Protein AF-A0A835I6H3-F1 (afdb_monomer_lite)

Sequence (172 aa):
MGKCRDGNTQTVNQKRLGGARAVLFVYAMQGLENMAYISNAGYTLLTVQAHSTLLRPFPCKDVAPGSQCEAADYGQVAVLLSGLYLVALGTGGVKAGLPSLGADQFDEKDPKETGLLSSFFNWLLFSLTIGATIGVIFVVRISSNQGWDWAFGVIVAAIRKRHLPIPELTDE

Structure (mmCIF, N/CA/C/O backbone):
data_AF-A0A835I6H3-F1
#
_entry.id   AF-A0A835I6H3-F1
#
loop_
_atom_site.group_PDB
_atom_site.id
_atom_site.type_symbol
_atom_site.label_atom_id
_atom_site.label_alt_id
_atom_site.label_comp_id
_atom_site.label_asym_id
_atom_site.label_entity_id
_atom_site.label_seq_id
_atom_site.pdbx_PDB_ins_code
_atom_site.Cartn_x
_atom_site.Cartn_y
_atom_site.Cartn_z
_atom_site.occupancy
_atom_site.B_iso_or_equiv
_atom_site.auth_seq_id
_atom_site.auth_comp_id
_atom_site.auth_asym_id
_atom_site.auth_atom_id
_atom_site.pdbx_PDB_model_num
ATOM 1 N N . MET A 1 1 ? -45.371 19.195 47.653 1.00 35.81 1 MET A N 1
ATOM 2 C CA . MET A 1 1 ? -44.520 19.850 46.633 1.00 35.81 1 MET A CA 1
ATOM 3 C C . MET A 1 1 ? -43.452 18.864 46.177 1.00 35.81 1 MET A C 1
ATOM 5 O O . MET A 1 1 ? -42.398 18.788 46.787 1.00 35.81 1 MET A O 1
ATOM 9 N N . GLY A 1 2 ? -43.746 18.057 45.158 1.00 35.75 2 GLY A N 1
ATOM 10 C CA . GLY A 1 2 ? -42.769 17.171 44.521 1.00 35.75 2 GLY A CA 1
ATOM 11 C C . GLY A 1 2 ? -42.635 17.587 43.064 1.00 35.75 2 GLY A C 1
ATOM 12 O O . GLY A 1 2 ? -43.630 17.594 42.347 1.00 35.75 2 GLY A O 1
ATOM 13 N N . LYS A 1 3 ? -41.440 18.014 42.648 1.00 42.12 3 LYS A N 1
ATOM 14 C CA . LYS A 1 3 ? -41.140 18.353 41.252 1.00 42.12 3 LYS A CA 1
ATOM 15 C C . LYS A 1 3 ? -41.238 17.084 40.399 1.00 42.12 3 LYS A C 1
ATOM 17 O O . LYS A 1 3 ? -40.439 16.170 40.585 1.00 42.12 3 LYS A O 1
ATOM 22 N N . CYS A 1 4 ? -42.164 17.055 39.442 1.00 47.62 4 CYS A N 1
ATOM 23 C CA . CYS A 1 4 ? -42.077 16.158 38.292 1.00 47.62 4 CYS A CA 1
ATOM 24 C C . CYS A 1 4 ? -40.816 16.534 37.502 1.00 47.62 4 CYS A C 1
ATOM 26 O O . CYS A 1 4 ? -40.697 17.648 36.996 1.00 47.62 4 CYS A O 1
ATOM 28 N N . ARG A 1 5 ? -39.837 15.628 37.467 1.00 52.09 5 ARG A N 1
ATOM 29 C CA . ARG A 1 5 ? -38.640 15.748 36.634 1.00 52.09 5 ARG A CA 1
ATOM 30 C C . ARG A 1 5 ? -38.991 15.132 35.281 1.00 52.09 5 ARG A C 1
ATOM 32 O O . ARG A 1 5 ? -39.149 13.919 35.196 1.00 52.09 5 ARG A O 1
ATOM 39 N N . ASP A 1 6 ? -39.187 15.981 34.275 1.00 44.41 6 ASP A N 1
ATOM 40 C CA . ASP A 1 6 ? -39.555 15.599 32.908 1.00 44.41 6 ASP A CA 1
ATOM 41 C C . ASP A 1 6 ? -38.582 14.562 32.330 1.00 44.41 6 ASP A C 1
ATOM 43 O O . ASP A 1 6 ? -37.405 14.836 32.093 1.00 44.41 6 ASP A O 1
ATOM 47 N N . GLY A 1 7 ? -39.093 13.350 32.115 1.00 50.94 7 GLY A N 1
ATOM 48 C CA . GLY A 1 7 ? -38.357 12.183 31.632 1.00 50.94 7 GLY A CA 1
ATOM 49 C C . GLY A 1 7 ? -38.475 11.942 30.126 1.00 50.94 7 GLY A C 1
ATOM 50 O O . GLY A 1 7 ? -38.383 10.791 29.712 1.00 50.94 7 GLY A O 1
ATOM 51 N N . ASN A 1 8 ? -38.713 12.973 29.301 1.00 48.09 8 ASN A N 1
ATOM 52 C CA . ASN A 1 8 ? -39.006 12.760 27.872 1.00 48.09 8 ASN A CA 1
ATOM 53 C C . ASN A 1 8 ? -38.148 13.554 26.868 1.00 48.09 8 ASN A C 1
ATOM 55 O O . ASN A 1 8 ? -38.294 13.373 25.663 1.00 48.09 8 ASN A O 1
ATOM 59 N N . THR A 1 9 ? -37.200 14.383 27.313 1.00 46.53 9 THR A N 1
ATOM 60 C CA . THR A 1 9 ? -36.362 15.161 26.371 1.00 46.53 9 THR A CA 1
ATOM 61 C C . THR A 1 9 ? -35.039 14.466 26.013 1.00 46.53 9 THR A C 1
ATOM 63 O O . THR A 1 9 ? -34.409 14.827 25.022 1.00 46.53 9 THR A O 1
ATOM 66 N N . GLN A 1 10 ? -34.618 13.430 26.755 1.00 47.12 10 GLN A N 1
ATOM 67 C CA . GLN A 1 10 ? -33.389 12.672 26.442 1.00 47.12 10 GLN A CA 1
ATOM 68 C C . GLN A 1 10 ? -33.612 11.397 25.610 1.00 47.12 10 GLN A C 1
ATOM 70 O O . GLN A 1 10 ? -32.703 10.953 24.913 1.00 47.12 10 GLN A O 1
ATOM 75 N N . THR A 1 11 ? -34.811 10.818 25.597 1.00 46.53 11 THR A N 1
ATOM 76 C CA . THR A 1 11 ? -35.063 9.513 24.954 1.00 46.53 11 THR A CA 1
ATOM 77 C C . THR A 1 11 ? -35.336 9.599 23.449 1.00 46.53 11 THR A C 1
ATOM 79 O O . THR A 1 11 ? -35.061 8.639 22.726 1.00 46.53 11 THR A O 1
ATOM 82 N N . VAL A 1 12 ? -35.795 10.744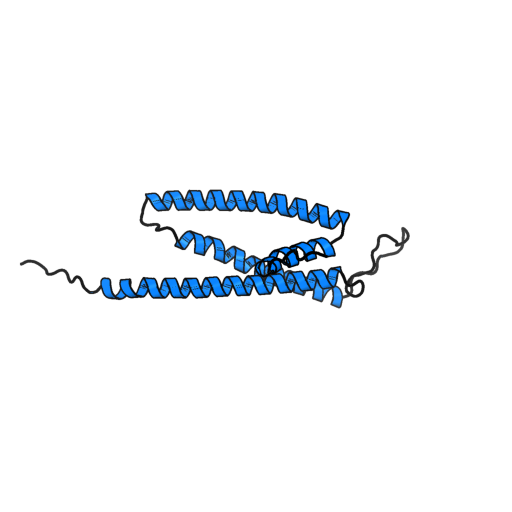 22.931 1.00 48.84 12 VAL A N 1
ATOM 83 C CA . VAL A 1 12 ? -36.051 10.921 21.486 1.00 48.84 12 VAL A CA 1
ATOM 84 C C . VAL A 1 12 ? -34.753 11.132 20.690 1.00 48.84 12 VAL A C 1
ATOM 86 O O . VAL A 1 12 ? -34.618 10.601 19.588 1.00 48.84 12 VAL A O 1
ATOM 89 N N . ASN A 1 13 ? -33.757 11.822 21.261 1.00 45.88 13 ASN A N 1
ATOM 90 C CA . ASN A 1 13 ? -32.442 12.000 20.625 1.00 45.88 13 ASN A CA 1
ATOM 91 C C . ASN A 1 13 ? -31.586 10.722 20.670 1.00 45.88 13 ASN A C 1
ATOM 93 O O . ASN A 1 13 ? -30.848 10.429 19.730 1.00 45.88 13 ASN A O 1
ATOM 97 N N . GLN A 1 14 ? -31.735 9.903 21.714 1.00 52.06 14 GLN A N 1
ATOM 98 C CA . GLN A 1 14 ? -30.950 8.677 21.879 1.00 52.06 14 GLN A CA 1
ATOM 99 C C . GLN A 1 14 ? -31.410 7.532 20.953 1.00 52.06 14 GLN A C 1
ATOM 101 O O . GLN A 1 14 ? -30.583 6.732 20.520 1.00 52.06 14 GLN A O 1
ATOM 106 N N . LYS A 1 15 ? -32.693 7.489 20.545 1.00 43.00 15 LYS A N 1
ATOM 107 C CA . LYS A 1 15 ? -33.203 6.499 19.568 1.00 43.00 15 LYS A CA 1
ATOM 108 C C . LYS A 1 15 ? -32.772 6.755 18.115 1.00 43.00 15 LYS A C 1
ATOM 110 O O . LYS A 1 15 ? -32.795 5.822 17.318 1.00 43.00 15 LYS A O 1
ATOM 115 N N . ARG A 1 16 ? -32.360 7.980 17.755 1.00 50.22 16 ARG A N 1
ATOM 116 C CA . ARG A 1 16 ? -31.805 8.300 16.419 1.00 50.22 16 ARG A CA 1
ATOM 117 C C . ARG A 1 16 ? -30.275 8.231 16.351 1.00 50.22 16 ARG A C 1
ATOM 119 O O . ARG A 1 16 ? -29.729 8.143 15.254 1.00 50.22 16 ARG A O 1
ATOM 126 N N . LEU A 1 17 ? -29.592 8.213 17.499 1.00 59.72 17 LEU A N 1
ATOM 127 C CA . LEU A 1 17 ? -28.128 8.197 17.581 1.00 59.72 17 LEU A CA 1
ATOM 128 C C . LEU A 1 17 ? -27.523 6.894 17.031 1.00 59.72 17 LEU A C 1
ATOM 130 O O . LEU A 1 17 ? -26.518 6.935 16.328 1.00 59.72 17 LEU A O 1
ATOM 134 N N . GLY A 1 18 ? -28.178 5.751 17.268 1.00 67.69 18 GLY A N 1
ATOM 135 C CA . GLY A 1 18 ? -27.768 4.466 16.689 1.00 67.69 18 GLY A CA 1
ATOM 136 C C . GLY A 1 18 ? -27.875 4.437 15.161 1.00 67.69 18 GLY A C 1
ATOM 137 O O . GLY A 1 18 ? -26.983 3.929 14.493 1.00 67.69 18 GLY A O 1
ATOM 138 N N . GLY A 1 19 ? -28.917 5.061 14.597 1.00 77.94 19 GLY A N 1
ATOM 139 C CA . GLY A 1 19 ? -29.085 5.179 13.146 1.00 77.94 19 GLY A CA 1
ATOM 140 C C . GLY A 1 19 ? -28.009 6.055 12.501 1.00 77.94 19 GLY A C 1
ATOM 141 O O . GLY A 1 19 ? -27.429 5.664 11.497 1.00 77.94 19 GLY A O 1
ATOM 142 N N . ALA A 1 20 ? -27.683 7.203 13.103 1.00 78.50 20 ALA A N 1
ATOM 143 C CA . ALA A 1 20 ? -26.624 8.079 12.599 1.00 78.50 20 ALA A CA 1
ATOM 144 C C . ALA A 1 20 ? -25.228 7.427 12.672 1.00 78.50 20 ALA A C 1
ATOM 146 O O . ALA A 1 20 ? -24.461 7.539 11.718 1.00 78.50 20 ALA A O 1
ATOM 147 N N . ARG A 1 21 ? -24.914 6.699 13.757 1.00 78.75 21 ARG A N 1
ATOM 148 C CA . ARG A 1 21 ? -23.651 5.946 13.888 1.00 78.75 21 ARG A CA 1
ATOM 149 C C . ARG A 1 21 ? -23.566 4.788 12.899 1.00 78.75 21 ARG A C 1
ATOM 151 O O . ARG A 1 21 ? -22.539 4.629 12.252 1.00 78.75 21 ARG A O 1
ATOM 158 N N . ALA A 1 22 ? -24.655 4.042 12.709 1.00 80.62 22 ALA A N 1
ATOM 159 C CA . ALA A 1 22 ? -24.715 2.984 11.702 1.00 80.62 22 ALA A CA 1
ATOM 160 C C . ALA A 1 22 ? -24.521 3.542 10.282 1.00 80.62 22 ALA A C 1
ATOM 162 O O . ALA A 1 22 ? -23.764 2.981 9.497 1.00 80.62 22 ALA A O 1
ATOM 163 N N . VAL A 1 23 ? -25.144 4.680 9.963 1.00 84.12 23 VAL A N 1
ATOM 164 C CA . VAL A 1 23 ? -24.965 5.358 8.672 1.00 84.12 23 VAL A CA 1
ATOM 165 C C . VAL A 1 23 ? -23.514 5.814 8.486 1.00 84.12 23 VAL A C 1
ATOM 167 O O . VAL A 1 23 ? -22.929 5.553 7.438 1.00 84.12 23 VAL A O 1
ATOM 170 N N . LEU A 1 24 ? -22.904 6.431 9.503 1.00 84.06 24 LEU A N 1
ATOM 171 C CA . LEU A 1 24 ? -21.494 6.829 9.460 1.00 84.06 24 LEU A CA 1
ATOM 172 C C . LEU A 1 24 ? -20.566 5.620 9.271 1.00 84.06 24 LEU A C 1
ATOM 174 O O . LEU A 1 24 ? -19.635 5.694 8.476 1.00 84.06 24 LEU A O 1
ATOM 178 N N . PHE A 1 25 ? -20.850 4.504 9.944 1.00 84.19 25 PHE A N 1
ATOM 179 C CA . PHE A 1 25 ? -20.105 3.258 9.796 1.00 84.19 25 PHE A CA 1
ATOM 180 C C . PHE A 1 25 ? -20.199 2.703 8.369 1.00 84.19 25 PHE A C 1
ATOM 182 O O . PHE A 1 25 ? -19.174 2.369 7.781 1.00 84.19 25 PHE A O 1
ATOM 189 N N . VAL A 1 26 ? -21.395 2.671 7.768 1.00 87.19 26 VAL A N 1
ATOM 190 C CA . VAL A 1 26 ? -21.571 2.238 6.369 1.00 87.19 26 VAL A CA 1
ATOM 191 C C . VAL A 1 26 ? -20.794 3.143 5.408 1.00 87.19 26 VAL A C 1
ATOM 193 O O . VAL A 1 26 ? -20.088 2.637 4.537 1.00 87.19 26 VAL A O 1
ATOM 196 N N . TYR A 1 27 ? -20.854 4.468 5.583 1.00 86.62 27 TYR A N 1
ATOM 197 C CA . TYR A 1 27 ? -20.080 5.399 4.754 1.00 86.62 27 TYR A CA 1
ATOM 198 C C . TYR A 1 27 ? -18.570 5.254 4.951 1.00 86.62 27 TYR A C 1
ATOM 200 O O . TYR A 1 27 ? -17.821 5.332 3.977 1.00 86.62 27 TYR A O 1
ATOM 208 N N . ALA A 1 28 ? -18.116 5.014 6.181 1.00 86.44 28 ALA A N 1
ATOM 209 C CA . ALA A 1 28 ? -16.711 4.761 6.461 1.00 86.44 28 ALA A CA 1
ATOM 210 C C . ALA A 1 28 ? -16.248 3.467 5.780 1.00 86.44 28 ALA A C 1
ATOM 212 O O . ALA A 1 28 ? -15.253 3.491 5.062 1.00 86.44 28 ALA A O 1
ATOM 213 N N . MET A 1 29 ? -17.000 2.372 5.911 1.00 85.88 29 MET A N 1
ATOM 214 C CA . MET A 1 29 ? -16.691 1.096 5.257 1.00 85.88 29 MET A CA 1
ATOM 215 C C . MET A 1 29 ? -16.651 1.232 3.731 1.00 85.88 29 MET A C 1
ATOM 217 O O . MET A 1 29 ? -15.672 0.825 3.107 1.00 85.88 29 MET A O 1
ATOM 221 N N . GLN A 1 30 ? -17.643 1.901 3.136 1.00 88.44 30 GLN A N 1
ATOM 222 C CA . GLN A 1 30 ? -17.657 2.184 1.699 1.00 88.44 30 GLN A CA 1
ATOM 223 C C . GLN A 1 30 ? -16.459 3.047 1.270 1.00 88.44 30 GLN A C 1
ATOM 225 O O . GLN A 1 30 ? -15.870 2.828 0.208 1.00 88.44 30 GLN A O 1
ATOM 230 N N . GLY A 1 31 ? -16.080 4.025 2.095 1.00 87.31 31 GLY A N 1
ATOM 231 C CA . GLY A 1 31 ? -14.890 4.844 1.894 1.00 87.31 31 GLY A CA 1
ATOM 232 C C . GLY A 1 31 ? -13.603 4.019 1.930 1.00 87.31 31 GLY A C 1
ATOM 233 O O . GLY A 1 31 ? -12.761 4.174 1.047 1.00 87.31 31 GLY A O 1
ATOM 234 N N . LEU A 1 32 ? -13.462 3.104 2.894 1.00 87.62 32 LEU A N 1
ATOM 235 C CA . LEU A 1 32 ? -12.301 2.217 3.006 1.00 87.62 32 LEU A CA 1
ATOM 236 C C . LEU A 1 32 ? -12.165 1.295 1.787 1.00 87.62 32 LEU A C 1
ATOM 238 O O . LEU A 1 32 ? -11.053 1.108 1.290 1.00 87.62 32 LEU A O 1
ATOM 242 N N . GLU A 1 33 ? -13.274 0.763 1.272 1.00 86.69 33 GLU A N 1
ATOM 243 C CA . GLU A 1 33 ? -13.270 -0.026 0.036 1.00 86.69 33 GLU A CA 1
ATOM 244 C C . GLU A 1 33 ? -12.780 0.802 -1.156 1.00 86.69 33 GLU A C 1
ATOM 246 O O . GLU A 1 33 ? -11.883 0.372 -1.884 1.00 86.69 33 GLU A O 1
ATOM 251 N N . ASN A 1 34 ? -13.286 2.028 -1.309 1.00 88.94 34 ASN A N 1
ATOM 252 C CA . ASN A 1 34 ? -12.854 2.939 -2.371 1.00 88.94 34 ASN A CA 1
ATOM 253 C C . ASN A 1 34 ? -11.354 3.272 -2.279 1.00 88.94 34 ASN A C 1
ATOM 255 O O . ASN A 1 34 ? -10.655 3.252 -3.294 1.00 88.94 34 ASN A O 1
ATOM 259 N N . MET A 1 35 ? -10.821 3.500 -1.075 1.00 90.06 35 MET A N 1
ATOM 260 C CA . MET A 1 35 ? -9.383 3.736 -0.874 1.00 90.06 35 MET A CA 1
ATOM 261 C C . MET A 1 35 ? -8.534 2.501 -1.217 1.00 90.06 35 MET A C 1
ATOM 263 O O . MET A 1 35 ? -7.442 2.633 -1.779 1.00 90.06 35 MET A O 1
ATOM 267 N N . ALA A 1 36 ? -9.044 1.294 -0.951 1.00 88.88 36 ALA A N 1
ATOM 268 C CA . ALA A 1 36 ? -8.384 0.052 -1.348 1.00 88.88 36 ALA A CA 1
ATOM 269 C C . ALA A 1 36 ? -8.346 -0.119 -2.879 1.00 88.88 36 ALA A C 1
ATOM 271 O O . ALA A 1 36 ? -7.315 -0.526 -3.423 1.00 88.88 36 ALA A O 1
ATOM 272 N N . TYR A 1 37 ? -9.417 0.247 -3.593 1.00 89.38 37 TYR A N 1
ATOM 273 C CA . TYR A 1 37 ? -9.419 0.264 -5.062 1.00 89.38 37 TYR A CA 1
ATOM 274 C C . TYR A 1 37 ? -8.394 1.252 -5.634 1.00 89.38 37 TYR A C 1
ATOM 276 O O . TYR A 1 37 ? -7.654 0.892 -6.552 1.00 89.38 37 TYR A O 1
ATOM 284 N N . ILE A 1 38 ? -8.285 2.454 -5.057 1.00 91.88 38 ILE A N 1
ATOM 285 C CA . ILE A 1 38 ? -7.283 3.456 -5.464 1.00 91.88 38 ILE A CA 1
ATOM 286 C C . ILE A 1 38 ? -5.859 2.915 -5.267 1.00 91.88 38 ILE A C 1
ATOM 288 O O . ILE A 1 38 ? -5.026 3.006 -6.171 1.00 91.88 38 ILE A O 1
ATOM 292 N N . SER A 1 39 ? -5.583 2.287 -4.118 1.00 91.50 39 SER A N 1
ATOM 293 C CA . SER A 1 39 ? -4.273 1.682 -3.848 1.00 91.50 39 SER A CA 1
ATOM 294 C C . SER A 1 39 ? -3.928 0.572 -4.848 1.00 91.50 39 SER A C 1
ATOM 296 O O . SER A 1 39 ? -2.798 0.525 -5.339 1.00 91.50 39 SER A O 1
ATOM 298 N N . ASN A 1 40 ? -4.892 -0.287 -5.199 1.00 88.38 40 ASN A N 1
ATOM 299 C CA . ASN A 1 40 ? -4.707 -1.334 -6.209 1.00 88.38 40 ASN A CA 1
ATOM 300 C C . ASN A 1 40 ? -4.402 -0.781 -7.596 1.00 88.38 40 ASN A C 1
ATOM 302 O O . ASN A 1 40 ? -3.548 -1.328 -8.294 1.00 88.38 40 ASN A O 1
ATOM 306 N N . ALA A 1 41 ? -5.095 0.284 -8.003 1.00 91.94 41 ALA A N 1
ATOM 307 C CA . ALA A 1 41 ? -4.829 0.942 -9.275 1.00 91.94 41 ALA A CA 1
ATOM 308 C C . ALA A 1 41 ? -3.379 1.452 -9.327 1.00 91.94 41 ALA A C 1
ATOM 310 O O . ALA A 1 41 ? -2.684 1.215 -10.315 1.00 91.94 41 ALA A O 1
ATOM 311 N N . GLY A 1 42 ? -2.889 2.041 -8.229 1.00 92.69 42 GLY A N 1
ATOM 312 C CA . GLY A 1 42 ? -1.492 2.457 -8.091 1.00 92.69 42 GLY A CA 1
ATOM 313 C C . GLY A 1 42 ? -0.497 1.295 -8.214 1.00 92.69 42 GLY A C 1
ATOM 314 O O . GLY A 1 42 ? 0.428 1.367 -9.021 1.00 92.69 42 GLY A O 1
ATOM 315 N N . TYR A 1 43 ? -0.706 0.187 -7.491 1.00 90.94 43 TYR A N 1
ATOM 316 C CA . TYR A 1 43 ? 0.162 -0.996 -7.607 1.00 90.94 43 TYR A CA 1
ATOM 317 C C . TYR A 1 43 ? 0.112 -1.640 -8.995 1.00 90.94 43 TYR A C 1
ATOM 319 O O . TYR A 1 43 ? 1.139 -2.098 -9.493 1.00 90.94 43 TYR A O 1
ATOM 327 N N . THR A 1 44 ? -1.053 -1.652 -9.643 1.00 89.75 44 THR A N 1
ATOM 328 C CA . THR A 1 44 ? -1.206 -2.173 -11.008 1.00 89.75 44 THR A CA 1
ATOM 329 C C . THR A 1 44 ? -0.417 -1.321 -11.996 1.00 89.75 44 THR A C 1
ATOM 331 O O . THR A 1 44 ? 0.340 -1.869 -12.792 1.00 89.75 44 THR A O 1
ATOM 334 N N . LEU A 1 45 ? -0.519 0.008 -11.901 1.00 89.62 45 LEU A N 1
ATOM 335 C CA . LEU A 1 45 ? 0.247 0.930 -12.740 1.00 89.62 45 LEU A CA 1
ATOM 336 C C . LEU A 1 45 ? 1.759 0.727 -12.565 1.00 89.62 45 LEU A C 1
ATOM 338 O O . LEU A 1 45 ? 2.479 0.604 -13.554 1.00 89.62 45 LEU A O 1
ATOM 342 N N . LEU A 1 46 ? 2.227 0.608 -11.317 1.00 88.81 46 LEU A N 1
ATOM 343 C CA . LEU A 1 46 ? 3.635 0.334 -11.010 1.00 88.81 46 LEU A CA 1
ATOM 344 C C . LEU A 1 46 ? 4.089 -1.045 -11.510 1.00 88.81 46 LEU A C 1
ATOM 346 O O . LEU A 1 46 ? 5.213 -1.180 -11.984 1.00 88.81 46 LEU A O 1
ATOM 350 N N . THR A 1 47 ? 3.222 -2.061 -11.454 1.00 87.19 47 THR A N 1
ATOM 351 C CA . THR A 1 47 ? 3.518 -3.405 -11.981 1.00 87.19 47 THR A CA 1
ATOM 352 C C . THR A 1 47 ? 3.663 -3.374 -13.499 1.00 87.19 47 THR A C 1
ATOM 354 O O . THR A 1 47 ? 4.625 -3.918 -14.035 1.00 87.19 47 THR A O 1
ATOM 357 N N . VAL A 1 48 ? 2.739 -2.704 -14.196 1.00 86.06 48 VAL A N 1
ATOM 358 C CA . VAL A 1 48 ? 2.791 -2.542 -15.657 1.00 86.06 48 VAL A CA 1
ATOM 359 C C . VAL A 1 48 ? 4.056 -1.787 -16.055 1.00 86.06 48 VAL A C 1
ATOM 361 O O . VAL A 1 48 ? 4.780 -2.255 -16.930 1.00 86.06 48 VAL A O 1
ATOM 364 N N . GLN A 1 49 ? 4.375 -0.688 -15.364 1.00 84.56 49 GLN A N 1
ATOM 365 C CA . GLN A 1 49 ? 5.614 0.058 -15.585 1.00 84.56 49 GLN A CA 1
ATOM 366 C C . GLN A 1 49 ? 6.859 -0.809 -15.349 1.00 84.56 49 GLN A C 1
ATOM 368 O O . GLN A 1 49 ? 7.800 -0.745 -16.137 1.00 84.56 49 GLN A O 1
ATOM 373 N N . ALA A 1 50 ? 6.872 -1.623 -14.289 1.00 82.31 50 ALA A N 1
ATOM 374 C CA . ALA A 1 50 ? 7.999 -2.492 -13.959 1.00 82.31 50 ALA A CA 1
ATOM 375 C C . ALA A 1 50 ? 8.191 -3.634 -14.970 1.00 82.31 50 ALA A C 1
ATOM 377 O O . ALA A 1 50 ? 9.330 -4.045 -15.196 1.00 82.31 50 ALA A O 1
ATOM 378 N N . HIS A 1 51 ? 7.103 -4.121 -15.574 1.00 81.56 51 HIS A N 1
ATOM 379 C CA . HIS A 1 51 ? 7.127 -5.177 -16.584 1.00 81.56 51 HIS A CA 1
ATOM 380 C C . HIS A 1 51 ? 7.484 -4.648 -17.981 1.00 81.56 51 HIS A C 1
ATOM 382 O O . HIS A 1 51 ? 8.191 -5.309 -18.742 1.00 81.56 51 HIS A O 1
ATOM 388 N N . SER A 1 52 ? 7.019 -3.448 -18.336 1.00 77.25 52 SER A N 1
ATOM 389 C CA . SER A 1 52 ? 7.300 -2.857 -19.643 1.00 77.25 52 SER A CA 1
ATOM 390 C C . SER A 1 52 ? 8.714 -2.278 -19.705 1.00 77.25 52 SER A C 1
ATOM 392 O O . SER A 1 52 ? 9.040 -1.310 -19.020 1.00 77.25 52 SER A O 1
ATOM 394 N N . THR A 1 53 ? 9.537 -2.802 -20.609 1.00 66.00 53 THR A N 1
ATOM 395 C CA . THR A 1 53 ? 10.882 -2.275 -20.892 1.00 66.00 53 THR A CA 1
ATOM 396 C C . THR A 1 53 ? 10.867 -0.897 -21.566 1.00 66.00 53 THR A C 1
ATOM 398 O O . THR A 1 53 ? 11.891 -0.229 -21.590 1.00 66.00 53 THR A O 1
ATOM 401 N N . LEU A 1 54 ? 9.711 -0.445 -22.073 1.00 65.94 54 LEU A N 1
ATOM 402 C CA . LEU A 1 54 ? 9.528 0.873 -22.700 1.00 65.94 54 LEU A CA 1
ATOM 403 C C . LEU A 1 54 ? 9.336 2.017 -21.687 1.00 65.94 54 LEU A C 1
ATOM 405 O O . LEU A 1 54 ? 9.711 3.155 -21.962 1.00 65.94 54 LEU A O 1
ATOM 409 N N . LEU A 1 55 ? 8.755 1.743 -20.512 1.00 65.25 55 LEU A N 1
ATOM 410 C CA . LEU A 1 55 ? 8.498 2.759 -19.473 1.00 65.25 55 LEU A CA 1
ATOM 411 C C . LEU A 1 55 ? 9.575 2.758 -18.374 1.00 65.25 55 LEU A C 1
ATOM 413 O O . LEU A 1 55 ? 9.424 3.432 -17.348 1.00 65.25 55 LEU A O 1
ATOM 417 N N . ARG A 1 56 ? 10.659 2.007 -18.589 1.00 70.00 56 ARG A N 1
ATOM 418 C CA . ARG A 1 56 ? 11.814 1.921 -17.701 1.00 70.00 56 ARG A CA 1
ATOM 419 C C . ARG A 1 56 ? 13.082 2.314 -18.471 1.00 70.00 56 ARG A C 1
ATOM 421 O O . ARG A 1 56 ? 13.222 1.907 -19.622 1.00 70.00 56 ARG A O 1
ATOM 428 N N . PRO A 1 57 ? 14.022 3.060 -17.864 1.00 67.19 57 PRO A N 1
ATOM 429 C CA . PRO A 1 57 ? 15.337 3.265 -18.465 1.00 67.19 57 PRO A CA 1
ATOM 430 C C . PRO A 1 57 ? 16.080 1.927 -18.602 1.00 67.19 57 PRO A C 1
ATOM 432 O O . PRO A 1 57 ? 15.906 1.019 -17.779 1.00 67.19 57 PRO A O 1
ATOM 435 N N . PHE A 1 58 ? 16.911 1.802 -19.639 1.00 64.88 58 PHE A N 1
ATOM 436 C CA . PHE A 1 58 ? 17.680 0.583 -19.891 1.00 64.88 58 PHE A CA 1
ATOM 437 C C . PHE A 1 58 ? 18.579 0.242 -18.687 1.00 64.88 58 PHE A C 1
ATOM 439 O O . PHE A 1 58 ? 19.161 1.141 -18.071 1.00 64.88 58 PHE A O 1
ATOM 446 N N . PRO A 1 59 ? 18.697 -1.042 -18.306 1.00 66.44 59 PRO A N 1
ATOM 447 C CA . PRO A 1 59 ? 19.510 -1.440 -17.167 1.00 66.44 59 PRO A CA 1
ATOM 448 C C . PRO A 1 59 ? 20.986 -1.077 -17.376 1.00 66.44 59 PRO A C 1
ATOM 450 O O . PRO A 1 59 ? 21.661 -1.593 -18.256 1.00 66.44 59 PRO A O 1
ATOM 453 N N . CYS A 1 60 ? 21.515 -0.255 -16.471 1.00 69.69 60 CYS A N 1
ATOM 454 C CA . CYS A 1 60 ? 22.921 0.160 -16.396 1.00 69.69 60 CYS A CA 1
ATOM 455 C C . CYS A 1 60 ? 23.945 -0.961 -16.185 1.00 69.69 60 CYS A C 1
ATOM 457 O O . CYS A 1 60 ? 25.142 -0.700 -16.101 1.00 69.69 60 CYS A O 1
ATOM 459 N N . LYS A 1 61 ? 23.483 -2.197 -15.999 1.00 61.69 61 LYS A N 1
ATOM 460 C CA . LYS A 1 61 ? 24.320 -3.313 -15.557 1.00 61.69 61 LYS A CA 1
ATOM 461 C C . LYS A 1 61 ? 25.237 -3.839 -16.668 1.00 61.69 61 LYS A C 1
ATOM 463 O O . LYS A 1 61 ? 26.253 -4.442 -16.352 1.00 61.69 61 LYS A O 1
ATOM 468 N N . ASP A 1 62 ? 24.903 -3.538 -17.924 1.00 62.28 62 ASP A N 1
ATOM 469 C CA . ASP A 1 62 ? 25.623 -3.975 -19.127 1.00 62.28 62 ASP A CA 1
ATOM 470 C C . ASP A 1 62 ? 26.417 -2.832 -19.795 1.00 62.28 62 ASP A C 1
ATOM 472 O O . ASP A 1 62 ? 26.914 -2.965 -20.913 1.00 62.28 62 ASP A O 1
ATOM 476 N N . VAL A 1 63 ? 26.534 -1.685 -19.118 1.00 65.81 63 VAL A N 1
ATOM 477 C CA . VAL A 1 63 ? 27.221 -0.491 -19.621 1.00 65.81 63 VAL A CA 1
ATOM 478 C C . VAL A 1 63 ? 28.701 -0.563 -19.237 1.00 65.81 63 VAL A C 1
ATOM 480 O O . VAL A 1 63 ? 29.042 -0.776 -18.073 1.00 65.81 63 VAL A O 1
ATOM 483 N N . ALA A 1 64 ? 29.595 -0.398 -20.219 1.00 64.69 64 ALA A N 1
ATOM 484 C CA . ALA A 1 64 ? 31.039 -0.452 -20.005 1.00 64.69 64 ALA A CA 1
ATOM 485 C C . ALA A 1 64 ? 31.481 0.546 -18.909 1.00 64.69 64 ALA A C 1
ATOM 487 O O . ALA A 1 64 ? 30.933 1.655 -18.836 1.00 64.69 64 ALA A O 1
ATOM 488 N N . PRO A 1 65 ? 32.469 0.195 -18.060 1.00 59.38 65 PRO A N 1
ATOM 489 C CA . PRO A 1 65 ? 32.951 1.078 -17.003 1.00 59.38 65 PRO A CA 1
ATOM 490 C C . PRO A 1 65 ? 33.551 2.350 -17.623 1.00 59.38 65 PRO A C 1
ATOM 492 O O . PRO A 1 65 ? 34.652 2.323 -18.165 1.00 59.38 65 PRO A O 1
ATOM 495 N N . GLY A 1 66 ? 32.797 3.454 -17.581 1.00 64.00 66 GLY A N 1
ATOM 496 C CA . GLY A 1 66 ? 33.172 4.742 -18.182 1.00 64.00 66 GLY A CA 1
ATOM 497 C C . GLY A 1 66 ? 32.091 5.414 -19.040 1.00 64.00 66 GLY A C 1
ATOM 498 O O . GLY A 1 66 ? 32.209 6.605 -19.315 1.00 64.00 66 GLY A O 1
ATOM 499 N N . SER A 1 67 ? 31.022 4.706 -19.422 1.00 62.47 67 SER A N 1
ATOM 500 C CA . SER A 1 67 ? 29.848 5.304 -20.086 1.00 62.47 67 SER A CA 1
ATOM 501 C C . SER A 1 67 ? 28.779 5.718 -19.070 1.00 62.47 67 SER A C 1
ATOM 503 O O . SER A 1 67 ? 28.466 4.966 -18.148 1.00 62.47 67 SER A O 1
ATOM 505 N N . GLN A 1 68 ? 28.231 6.928 -19.224 1.00 62.84 68 GLN A N 1
ATOM 506 C CA . GLN A 1 68 ? 27.139 7.426 -18.386 1.00 62.84 68 GLN A CA 1
ATOM 507 C C . GLN A 1 68 ? 25.843 6.696 -18.742 1.00 62.84 68 GLN A C 1
ATOM 509 O O . GLN A 1 68 ? 25.540 6.498 -19.916 1.00 62.84 68 GLN A O 1
ATOM 514 N N . CYS A 1 69 ? 25.084 6.290 -17.729 1.00 70.88 69 CYS A N 1
ATOM 515 C CA . CYS A 1 69 ? 23.746 5.770 -17.955 1.00 70.88 69 CYS A CA 1
ATOM 516 C C . CYS A 1 69 ? 22.787 6.868 -18.381 1.00 70.88 69 CYS A C 1
ATOM 518 O O . CYS A 1 69 ? 22.742 7.923 -17.749 1.00 70.88 69 CYS A O 1
ATOM 520 N N . GLU A 1 70 ? 21.972 6.563 -19.386 1.00 70.00 70 GLU A N 1
ATOM 521 C CA . GLU A 1 70 ? 2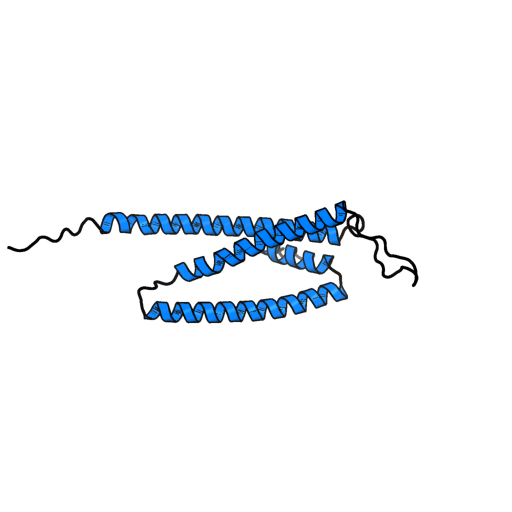0.850 7.408 -19.772 1.00 70.00 70 GLU A CA 1
ATOM 522 C C . GLU A 1 70 ? 19.860 7.493 -18.600 1.00 70.00 70 GLU A C 1
ATOM 524 O O . GLU A 1 70 ? 19.396 6.472 -18.076 1.00 70.00 70 GLU A O 1
ATOM 529 N N . ALA A 1 71 ? 19.582 8.715 -18.145 1.00 70.38 71 ALA A N 1
ATOM 530 C CA . ALA A 1 71 ? 18.615 8.956 -17.085 1.00 70.38 71 ALA A CA 1
ATOM 531 C C . ALA A 1 71 ? 17.187 8.671 -17.582 1.00 70.38 71 ALA A C 1
ATOM 533 O O . ALA A 1 71 ? 16.906 8.695 -18.777 1.00 70.38 71 ALA A O 1
ATOM 534 N N . ALA A 1 72 ? 16.270 8.395 -16.652 1.00 75.19 72 ALA A N 1
ATOM 535 C CA . ALA A 1 72 ? 14.864 8.212 -16.995 1.00 75.19 72 ALA A CA 1
ATOM 536 C C . ALA A 1 72 ? 14.287 9.489 -17.624 1.00 75.19 72 ALA A C 1
ATOM 538 O O . ALA A 1 72 ? 14.508 10.588 -17.109 1.00 75.19 72 ALA A O 1
ATOM 539 N N . ASP A 1 73 ? 13.508 9.329 -18.694 1.00 83.50 73 ASP A N 1
ATOM 540 C CA . ASP A 1 73 ? 12.802 10.446 -19.319 1.00 83.50 73 ASP A CA 1
ATOM 541 C C . ASP A 1 73 ? 11.753 11.047 -18.364 1.00 83.50 73 ASP A C 1
ATOM 543 O O . ASP A 1 73 ? 11.207 10.363 -17.487 1.00 83.50 73 ASP A O 1
ATOM 547 N N . TYR A 1 74 ? 11.420 12.324 -18.566 1.00 84.94 74 TYR A N 1
ATOM 548 C CA . TYR A 1 74 ? 10.401 13.029 -17.786 1.00 84.94 74 TYR A CA 1
ATOM 549 C C . TYR A 1 74 ? 9.062 12.277 -17.758 1.00 84.94 74 TYR A C 1
ATOM 551 O O . TYR A 1 74 ? 8.411 12.228 -16.709 1.00 84.94 74 TYR A O 1
ATOM 559 N N . GLY A 1 75 ? 8.664 11.637 -18.867 1.00 83.69 75 GLY A N 1
ATOM 560 C CA . GLY A 1 75 ? 7.442 10.833 -18.928 1.00 83.69 75 GLY A CA 1
ATOM 561 C C . GLY A 1 75 ? 7.494 9.586 -18.039 1.00 83.69 75 GLY A C 1
ATOM 562 O O . GLY A 1 75 ? 6.528 9.280 -17.338 1.00 83.69 75 GLY A O 1
ATOM 563 N N . GLN A 1 76 ? 8.636 8.893 -17.998 1.00 83.62 76 GLN A N 1
ATOM 564 C CA . GLN A 1 76 ? 8.826 7.691 -17.174 1.00 83.62 76 GLN A CA 1
ATOM 565 C C . GLN A 1 76 ? 8.777 8.025 -15.676 1.00 83.62 76 GLN A C 1
ATOM 567 O O . GLN A 1 76 ? 8.157 7.303 -14.887 1.00 83.62 76 GLN A O 1
ATOM 572 N N . VAL A 1 77 ? 9.379 9.153 -15.287 1.00 87.12 77 VAL A N 1
ATOM 573 C CA . VAL A 1 77 ? 9.332 9.660 -13.908 1.00 87.12 77 VAL A CA 1
ATOM 574 C C . VAL A 1 77 ? 7.916 10.102 -13.531 1.00 87.12 77 VAL A C 1
ATOM 576 O O . VAL A 1 77 ? 7.455 9.791 -12.433 1.00 87.12 77 VAL A O 1
ATOM 579 N N . ALA A 1 78 ? 7.192 10.772 -14.431 1.00 89.25 78 ALA A N 1
ATOM 580 C CA . ALA A 1 78 ? 5.818 11.206 -14.178 1.00 89.25 78 ALA A CA 1
ATOM 581 C C . ALA A 1 78 ? 4.871 10.020 -13.918 1.00 89.25 78 ALA A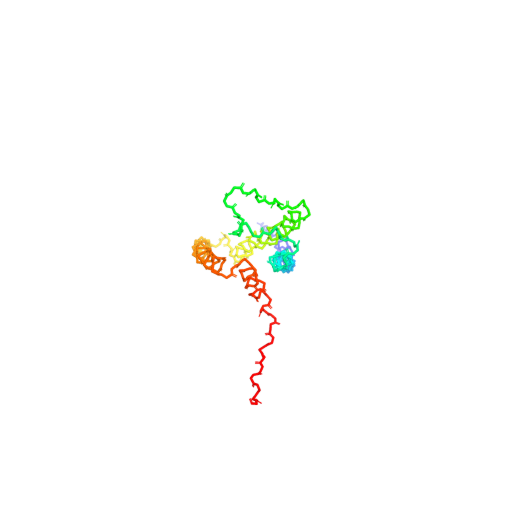 C 1
ATOM 583 O O . ALA A 1 78 ? 4.093 10.054 -12.961 1.00 89.25 78 ALA A O 1
ATOM 584 N N . VAL A 1 79 ? 4.973 8.946 -14.712 1.00 88.19 79 VAL A N 1
ATOM 585 C CA . VAL A 1 79 ? 4.182 7.720 -14.502 1.00 88.19 79 VAL A CA 1
ATOM 586 C C . VAL A 1 79 ? 4.518 7.078 -13.154 1.00 88.19 79 VAL A C 1
ATOM 588 O O . VAL A 1 79 ? 3.602 6.770 -12.388 1.00 88.19 79 VAL A O 1
ATOM 591 N N . LEU A 1 80 ? 5.807 6.967 -12.816 1.00 89.31 80 LEU A N 1
ATOM 592 C CA . LEU A 1 80 ? 6.254 6.415 -11.534 1.00 89.31 80 LEU A CA 1
ATOM 593 C C . LEU A 1 80 ? 5.680 7.199 -10.349 1.00 89.31 80 LEU A C 1
ATOM 595 O O . LEU A 1 80 ? 5.111 6.616 -9.423 1.00 89.31 80 LEU A O 1
ATOM 599 N N . LEU A 1 81 ? 5.807 8.527 -10.390 1.00 92.12 81 LEU A N 1
ATOM 600 C CA . LEU A 1 81 ? 5.298 9.404 -9.341 1.00 92.12 81 LEU A CA 1
ATOM 601 C C . LEU A 1 81 ? 3.779 9.296 -9.226 1.00 92.12 81 LEU A C 1
ATOM 603 O O . LEU A 1 81 ? 3.269 9.167 -8.117 1.00 92.12 81 LEU A O 1
ATOM 607 N N . SER A 1 82 ? 3.056 9.274 -10.347 1.00 92.44 82 SER A N 1
ATOM 608 C CA . SER A 1 82 ? 1.598 9.124 -10.329 1.00 92.44 82 SER A CA 1
ATOM 609 C C . SER A 1 82 ? 1.156 7.826 -9.637 1.00 92.44 82 SER A C 1
ATOM 611 O O . SER A 1 82 ? 0.284 7.861 -8.766 1.00 92.44 82 SER A O 1
ATOM 613 N N . GLY A 1 83 ? 1.816 6.699 -9.931 1.00 92.12 83 GLY A N 1
ATOM 614 C CA . GLY A 1 83 ? 1.552 5.418 -9.275 1.00 92.12 83 GLY A CA 1
ATOM 615 C C . GLY A 1 83 ? 1.860 5.457 -7.780 1.00 92.12 83 GLY A C 1
ATOM 616 O O . GLY A 1 83 ? 1.053 4.999 -6.968 1.00 92.12 83 GLY A O 1
ATOM 617 N N . LEU A 1 84 ? 2.983 6.068 -7.397 1.00 93.06 84 LEU A N 1
ATOM 618 C CA . LEU A 1 84 ? 3.376 6.203 -5.996 1.00 93.06 84 LEU A CA 1
ATOM 619 C C . LEU A 1 84 ? 2.398 7.079 -5.199 1.00 93.06 84 LEU A C 1
ATOM 621 O O . LEU A 1 84 ? 2.037 6.719 -4.077 1.00 93.06 84 LEU A O 1
ATOM 625 N N . TYR A 1 85 ? 1.918 8.182 -5.780 1.00 95.38 85 TYR A N 1
ATOM 626 C CA . TYR A 1 85 ? 0.907 9.037 -5.154 1.00 95.38 85 TYR A CA 1
ATOM 627 C C . TYR A 1 85 ? -0.429 8.311 -4.974 1.00 95.38 85 TYR A C 1
ATOM 629 O O . TYR A 1 85 ? -1.033 8.422 -3.907 1.00 95.38 85 TYR A O 1
ATOM 637 N N . LEU A 1 86 ? -0.870 7.519 -5.957 1.00 93.56 86 LEU A N 1
ATOM 638 C CA . LEU A 1 86 ? -2.086 6.703 -5.836 1.00 93.56 86 LEU A CA 1
ATOM 639 C C . LEU A 1 86 ? -1.972 5.674 -4.703 1.00 93.56 86 LEU A C 1
ATOM 641 O O . LEU A 1 86 ? -2.889 5.540 -3.890 1.00 93.56 86 LEU A O 1
ATOM 645 N N . VAL A 1 87 ? -0.830 4.984 -4.603 1.00 93.25 87 VAL A N 1
ATOM 646 C CA . VAL A 1 87 ? -0.561 4.050 -3.499 1.00 93.25 87 VAL A CA 1
ATOM 647 C C . VAL A 1 87 ? -0.549 4.782 -2.157 1.00 93.25 87 VAL A C 1
ATOM 649 O O . VAL A 1 87 ? -1.184 4.317 -1.208 1.00 93.25 87 VAL A O 1
ATOM 652 N N . ALA A 1 88 ? 0.134 5.924 -2.059 1.00 94.00 88 ALA A N 1
ATOM 653 C CA . ALA A 1 88 ? 0.220 6.699 -0.824 1.00 94.00 88 ALA A CA 1
ATOM 654 C C . ALA A 1 88 ? -1.159 7.188 -0.354 1.00 94.00 88 ALA A C 1
ATOM 656 O O . ALA A 1 88 ? -1.496 7.032 0.820 1.00 94.00 88 ALA A O 1
ATOM 657 N N . LEU A 1 89 ? -1.982 7.706 -1.271 1.00 93.25 89 LEU A N 1
ATOM 658 C CA . LEU A 1 89 ? -3.344 8.149 -0.970 1.00 93.25 89 LEU A CA 1
ATOM 659 C C . LEU A 1 89 ? -4.236 6.989 -0.514 1.00 93.25 89 LEU A C 1
ATOM 661 O O . LEU A 1 89 ? -4.864 7.080 0.542 1.00 93.25 89 LEU A O 1
ATOM 665 N N . GLY A 1 90 ? -4.258 5.883 -1.261 1.00 91.38 90 GLY A N 1
ATOM 666 C CA . GLY A 1 90 ? -5.103 4.737 -0.926 1.00 91.38 90 GLY A CA 1
ATOM 667 C C . GLY A 1 90 ? -4.692 4.059 0.386 1.00 91.38 90 GLY A C 1
ATOM 668 O O . GLY A 1 90 ? -5.518 3.853 1.276 1.00 91.38 90 GLY A O 1
ATOM 669 N N . THR A 1 91 ? -3.400 3.759 0.556 1.00 90.94 91 THR A N 1
ATOM 670 C CA . THR A 1 91 ? -2.898 3.118 1.787 1.00 90.94 91 THR A CA 1
ATOM 671 C C . THR A 1 91 ? -2.991 4.036 3.004 1.00 90.94 91 THR A C 1
ATOM 673 O O . THR A 1 91 ? -3.310 3.559 4.096 1.00 90.94 91 THR A O 1
ATOM 676 N N . GLY A 1 92 ? -2.759 5.341 2.830 1.00 91.31 92 GLY A N 1
ATOM 677 C CA . GLY A 1 92 ? -2.905 6.342 3.884 1.00 91.31 92 GLY A CA 1
ATOM 678 C C . GLY A 1 92 ? -4.345 6.440 4.386 1.00 91.31 92 GLY A C 1
ATOM 679 O O . GLY A 1 92 ? -4.568 6.396 5.596 1.00 91.31 92 GLY A O 1
ATOM 680 N N . GLY A 1 93 ? -5.322 6.475 3.473 1.00 89.38 93 GLY A N 1
ATOM 681 C CA . GLY A 1 93 ? -6.745 6.520 3.822 1.00 89.38 93 GLY A CA 1
ATOM 682 C C . GLY A 1 93 ? -7.201 5.303 4.632 1.00 89.38 93 GLY A C 1
ATOM 683 O O . GLY A 1 93 ? -7.843 5.453 5.673 1.00 89.38 93 GLY A O 1
ATOM 684 N N . VAL A 1 94 ? -6.802 4.097 4.214 1.00 88.56 94 VAL A N 1
ATOM 685 C CA . VAL A 1 94 ? -7.125 2.858 4.945 1.00 88.56 94 VAL A CA 1
ATOM 686 C C . VAL A 1 94 ? -6.483 2.853 6.337 1.00 88.56 94 VAL A C 1
ATOM 688 O O . VAL A 1 94 ? -7.150 2.554 7.328 1.00 88.56 94 VAL A O 1
ATOM 691 N N . LYS A 1 95 ? -5.200 3.221 6.440 1.00 88.75 95 LYS A N 1
ATOM 692 C CA . LYS A 1 95 ? -4.480 3.242 7.724 1.00 88.75 95 LYS A CA 1
ATOM 693 C C . LYS A 1 95 ? -5.032 4.275 8.707 1.00 88.75 95 LYS A C 1
ATOM 695 O O . LYS A 1 95 ? -5.004 4.014 9.904 1.00 88.75 95 LYS A O 1
ATOM 700 N N . ALA A 1 96 ? -5.532 5.412 8.224 1.00 88.31 96 ALA A N 1
ATOM 701 C CA . ALA A 1 96 ? -6.114 6.447 9.075 1.00 88.31 96 ALA A CA 1
ATOM 702 C C . ALA A 1 96 ? -7.497 6.056 9.630 1.00 88.31 96 ALA A C 1
ATOM 704 O O . ALA A 1 96 ? -7.815 6.402 10.766 1.00 88.31 96 ALA A O 1
ATOM 705 N N . GLY A 1 97 ? -8.312 5.335 8.849 1.00 87.00 97 GLY A N 1
ATOM 706 C CA . GLY A 1 97 ? -9.691 4.998 9.225 1.00 87.00 97 GLY A CA 1
ATOM 707 C C . GLY A 1 97 ? -9.857 3.724 10.060 1.00 87.00 97 GLY A C 1
ATOM 708 O O . GLY A 1 97 ? -10.799 3.618 10.838 1.00 87.00 97 GLY A O 1
ATOM 709 N N . LEU A 1 98 ? -8.961 2.742 9.928 1.00 86.94 98 LEU A N 1
ATOM 710 C CA . LEU A 1 98 ? -9.108 1.459 10.633 1.00 86.94 98 LEU A CA 1
ATOM 711 C C . LEU A 1 98 ? -9.047 1.566 12.169 1.00 86.94 98 LEU A C 1
ATOM 713 O O . LEU A 1 98 ? -9.899 0.969 12.829 1.00 86.94 98 LEU A O 1
ATOM 717 N N . PRO A 1 99 ? -8.088 2.295 12.775 1.00 89.75 99 PRO A N 1
ATOM 718 C CA . PRO A 1 99 ? -7.977 2.335 14.230 1.00 89.75 99 PRO A CA 1
ATOM 719 C C . PRO A 1 99 ? -9.118 3.119 14.884 1.00 89.75 99 PRO A C 1
ATOM 721 O O . PRO A 1 99 ? -9.531 2.768 15.983 1.00 89.75 99 PRO A O 1
ATOM 724 N N . SER A 1 100 ? -9.656 4.143 14.210 1.00 87.50 100 SER A N 1
ATOM 725 C CA . SER A 1 100 ? -10.807 4.903 14.708 1.00 87.50 100 SER A CA 1
ATOM 726 C C . SER A 1 100 ? -12.092 4.077 14.676 1.00 87.50 100 SER A C 1
ATOM 728 O O . SER A 1 100 ? -12.839 4.105 15.649 1.00 87.50 100 SER A O 1
ATOM 730 N N . LEU A 1 101 ? -12.311 3.273 13.627 1.00 86.75 101 LEU A N 1
ATOM 731 C CA . LEU A 1 101 ? -13.404 2.291 13.598 1.00 86.75 101 LEU A CA 1
ATOM 732 C C . LEU A 1 101 ? -13.246 1.229 14.692 1.00 86.75 101 LEU A C 1
ATOM 734 O O . LEU A 1 101 ? -14.231 0.834 15.304 1.00 86.75 101 LEU A O 1
ATOM 738 N N . GLY A 1 102 ? -12.016 0.773 14.946 1.00 86.94 102 GLY A N 1
ATOM 739 C CA . GLY A 1 102 ? -11.732 -0.157 16.040 1.00 86.94 102 GLY A CA 1
ATOM 740 C C . GLY A 1 102 ? -11.990 0.451 17.421 1.00 86.94 102 GLY A C 1
ATOM 741 O O . GLY A 1 102 ? -12.497 -0.237 18.301 1.00 86.94 102 GLY A O 1
ATOM 742 N N . ALA A 1 103 ? -11.683 1.738 17.601 1.00 87.38 103 ALA A N 1
ATOM 743 C CA . ALA A 1 103 ? -11.913 2.454 18.852 1.00 87.38 103 ALA A CA 1
ATOM 744 C C . ALA A 1 103 ? -13.399 2.722 19.128 1.00 87.38 103 ALA A C 1
ATOM 746 O O . ALA A 1 103 ? -13.805 2.637 20.282 1.00 87.38 103 ALA A O 1
ATOM 747 N N . ASP A 1 104 ? -14.217 2.980 18.095 1.00 86.75 104 ASP A N 1
ATOM 748 C CA . ASP A 1 104 ? -15.662 3.256 18.256 1.00 86.75 104 ASP A CA 1
ATOM 749 C C . ASP A 1 104 ? -16.448 2.049 18.812 1.00 86.75 104 ASP A C 1
ATOM 751 O O . ASP A 1 104 ? -17.599 2.193 19.217 1.00 86.75 104 ASP A O 1
ATOM 755 N N . GLN A 1 105 ? -15.818 0.870 18.882 1.00 85.19 105 GLN A N 1
ATOM 756 C CA . GLN A 1 105 ? -16.391 -0.343 19.469 1.00 85.19 105 GLN A CA 1
ATOM 757 C C . GLN A 1 105 ? -16.320 -0.396 21.004 1.00 85.19 105 GLN A C 1
ATOM 759 O O . GLN A 1 105 ? -16.952 -1.274 21.587 1.00 85.19 105 GLN A O 1
ATOM 764 N N . PHE A 1 106 ? -15.563 0.491 21.656 1.00 87.06 106 PHE A N 1
ATOM 765 C CA . PHE A 1 106 ? -15.391 0.517 23.114 1.00 87.06 106 PHE A CA 1
ATOM 766 C C . PHE A 1 106 ? -16.042 1.775 23.711 1.00 87.06 106 PHE A C 1
ATOM 768 O O . PHE A 1 106 ? -15.888 2.866 23.156 1.00 87.06 106 PHE A O 1
ATOM 775 N N . ASP A 1 107 ? -16.741 1.661 24.846 1.00 83.06 107 ASP A N 1
ATOM 776 C CA . ASP A 1 107 ? -17.286 2.823 25.559 1.00 83.06 107 ASP A CA 1
ATOM 777 C C . ASP A 1 107 ? -16.270 3.361 26.580 1.00 83.06 107 ASP A C 1
ATOM 779 O O . ASP A 1 107 ? -15.897 2.697 27.546 1.00 83.06 107 ASP A O 1
ATOM 783 N N . GLU A 1 108 ? -15.845 4.613 26.409 1.00 78.62 108 GLU A N 1
ATOM 784 C CA . GLU A 1 108 ? -14.911 5.290 27.321 1.00 78.62 108 GLU A CA 1
ATOM 785 C C . GLU A 1 108 ? -15.480 5.489 28.737 1.00 78.62 108 GLU A C 1
ATOM 787 O O . GLU A 1 108 ? -14.735 5.788 29.678 1.00 78.62 108 GLU A O 1
ATOM 792 N N . LYS A 1 109 ? -16.804 5.369 28.898 1.00 79.25 109 LYS A N 1
ATOM 793 C CA . LYS A 1 109 ? -17.497 5.587 30.175 1.00 79.25 109 LYS A CA 1
ATOM 794 C C . LYS A 1 109 ? -17.494 4.361 31.083 1.00 79.25 109 LYS A C 1
ATOM 796 O O . LYS A 1 109 ? -17.762 4.524 32.276 1.00 79.25 109 LYS A O 1
ATOM 801 N N . ASP A 1 110 ? -17.199 3.169 30.560 1.00 82.75 110 ASP A N 1
ATOM 802 C CA . ASP A 1 110 ? -17.038 1.969 31.380 1.00 82.75 110 ASP A CA 1
ATOM 803 C C . ASP A 1 110 ? -15.548 1.768 31.726 1.00 82.75 110 ASP A C 1
ATOM 805 O O . ASP A 1 110 ? -14.738 1.469 30.846 1.00 82.75 110 ASP A O 1
ATOM 809 N N . PRO A 1 111 ? -15.145 1.879 33.008 1.00 80.50 111 PRO A N 1
ATOM 810 C CA . PRO A 1 111 ? -13.749 1.713 33.412 1.00 80.50 111 PRO A CA 1
ATOM 811 C C . PRO A 1 111 ? -13.168 0.330 33.073 1.00 80.50 111 PRO A C 1
ATOM 813 O O . PRO A 1 111 ? -11.943 0.195 32.996 1.00 80.50 111 PRO A O 1
ATOM 816 N N . LYS A 1 112 ? -14.007 -0.697 32.867 1.00 81.38 112 LYS A N 1
ATOM 817 C CA . LYS A 1 112 ? -13.552 -2.013 32.393 1.00 81.38 112 LYS A CA 1
ATOM 818 C C . LYS A 1 112 ? -13.185 -1.983 30.909 1.00 81.38 112 LYS A C 1
ATOM 820 O O . LYS A 1 112 ? -12.193 -2.600 30.524 1.00 81.38 112 LYS A O 1
ATOM 825 N N . GLU A 1 113 ? -13.946 -1.262 30.092 1.00 81.94 113 GLU A N 1
ATOM 826 C CA . GLU A 1 113 ? -13.729 -1.175 28.644 1.00 81.94 113 GLU A CA 1
ATOM 827 C C . GLU A 1 113 ? -12.573 -0.232 28.292 1.00 81.94 113 GLU A C 1
ATOM 829 O O . GLU A 1 113 ? -11.778 -0.541 27.402 1.00 81.94 113 GLU A O 1
ATOM 834 N N . THR A 1 114 ? -12.364 0.837 29.064 1.00 81.38 114 THR A N 1
ATOM 835 C CA . THR A 1 114 ? -11.229 1.760 28.876 1.00 81.38 114 THR A CA 1
ATOM 836 C C . THR A 1 114 ? -9.868 1.067 29.042 1.00 81.38 114 THR A C 1
ATOM 838 O O . THR A 1 114 ? -8.919 1.354 28.307 1.00 81.38 114 THR A O 1
ATOM 841 N N . GLY A 1 115 ? -9.755 0.109 29.971 1.00 84.06 115 GLY A N 1
ATOM 842 C CA . GLY A 1 115 ? -8.544 -0.709 30.120 1.00 84.06 115 GLY A CA 1
ATOM 843 C C . GLY A 1 115 ? -8.299 -1.635 28.920 1.00 84.06 115 GLY A C 1
ATOM 844 O O . GLY A 1 115 ? -7.156 -1.800 28.480 1.00 84.06 115 GLY A O 1
ATOM 845 N N . LEU A 1 116 ? -9.373 -2.194 28.352 1.00 85.94 116 LEU A N 1
ATOM 846 C CA . LEU A 1 116 ? -9.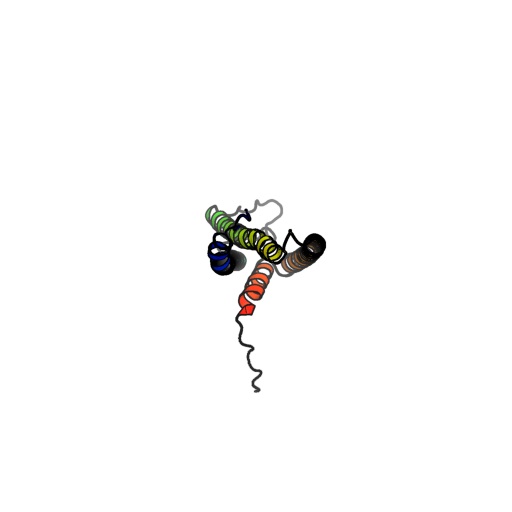317 -3.050 27.163 1.00 85.94 116 LEU A CA 1
ATOM 847 C C . LEU A 1 116 ? -8.939 -2.261 25.904 1.00 85.94 116 LEU A C 1
ATOM 849 O O . LEU A 1 116 ? -8.171 -2.773 25.092 1.00 85.94 116 LEU A O 1
ATOM 853 N N . LEU A 1 117 ? -9.380 -1.006 25.781 1.00 89.00 117 LEU A N 1
ATOM 854 C CA . LEU A 1 117 ? -9.020 -0.119 24.671 1.00 89.00 117 LEU A CA 1
ATOM 855 C C . LEU A 1 117 ? -7.500 0.104 24.579 1.00 89.00 117 LEU A C 1
ATOM 857 O O . LEU A 1 117 ? -6.906 -0.017 23.507 1.00 89.00 117 LEU A O 1
ATOM 861 N N . SER A 1 118 ? -6.840 0.369 25.712 1.00 88.88 118 SER A N 1
ATOM 862 C CA . SER A 1 118 ? -5.379 0.539 25.757 1.00 88.88 118 SER A CA 1
ATOM 863 C C . SER A 1 118 ? -4.635 -0.757 25.404 1.00 88.88 118 SER A C 1
ATOM 865 O O . SER A 1 118 ? -3.667 -0.748 24.639 1.00 88.88 118 SER A O 1
ATOM 867 N N . SER A 1 119 ? -5.120 -1.902 25.897 1.00 90.62 119 SER A N 1
ATOM 868 C CA . SER A 1 119 ? -4.566 -3.216 25.544 1.00 90.62 119 SER A CA 1
ATOM 869 C C . SER A 1 119 ? -4.727 -3.527 24.049 1.00 90.62 119 SER A C 1
ATOM 871 O O . SER A 1 119 ? -3.775 -3.984 23.412 1.00 90.62 119 SER A O 1
ATOM 873 N N . PHE A 1 120 ? -5.884 -3.191 23.467 1.00 91.31 120 PHE A N 1
ATOM 874 C CA . PHE A 1 120 ? -6.160 -3.323 22.038 1.00 91.31 120 PHE A CA 1
ATOM 875 C C . PHE A 1 120 ? -5.164 -2.526 21.191 1.00 91.31 120 PHE A C 1
ATOM 877 O O . PHE A 1 120 ? -4.542 -3.099 20.298 1.00 91.31 120 PHE A O 1
ATOM 884 N N . PHE A 1 121 ? -4.948 -1.241 21.489 1.00 90.81 121 PHE A N 1
ATOM 885 C CA . PHE A 1 121 ? -3.996 -0.418 20.735 1.00 90.81 121 PHE A CA 1
ATOM 886 C C . PHE A 1 121 ? -2.547 -0.890 20.881 1.00 90.81 121 PHE A C 1
ATOM 888 O O . PHE A 1 121 ? -1.808 -0.898 19.895 1.00 90.81 121 PHE A O 1
ATOM 895 N N . ASN A 1 122 ? -2.143 -1.337 22.072 1.00 93.62 122 ASN A N 1
ATOM 896 C CA . ASN A 1 122 ? -0.812 -1.909 22.279 1.00 93.62 122 ASN A CA 1
ATOM 897 C C . ASN A 1 122 ? -0.601 -3.169 21.429 1.00 93.62 122 ASN A C 1
ATOM 899 O O . ASN A 1 122 ? 0.413 -3.291 20.737 1.00 93.62 122 ASN A O 1
ATOM 903 N N . TRP A 1 123 ? -1.574 -4.085 21.426 1.00 95.06 123 TRP A N 1
ATOM 904 C CA . TRP A 1 123 ? -1.501 -5.301 20.616 1.00 95.06 123 TRP A CA 1
ATOM 905 C C . TRP A 1 123 ? -1.567 -5.005 19.112 1.00 95.06 123 TRP A C 1
ATOM 907 O O . TRP A 1 123 ? -0.815 -5.583 18.323 1.00 95.06 123 TRP A O 1
ATOM 917 N N . LEU A 1 124 ? -2.417 -4.054 18.713 1.00 92.25 124 LEU A N 1
ATOM 918 C CA . LEU A 1 124 ? -2.520 -3.573 17.340 1.00 92.25 124 LEU A CA 1
ATOM 919 C C . LEU A 1 124 ? -1.158 -3.062 16.855 1.00 92.25 124 LEU A C 1
ATOM 921 O O . LEU A 1 124 ? -0.636 -3.571 15.866 1.00 92.25 124 LEU A O 1
ATOM 925 N N . LEU A 1 125 ? -0.532 -2.131 17.578 1.00 93.38 125 LEU A N 1
ATOM 926 C CA . LEU A 1 125 ? 0.770 -1.567 17.207 1.00 93.38 125 LEU A CA 1
ATOM 927 C C . LEU A 1 125 ? 1.885 -2.620 17.175 1.00 93.38 125 LEU A C 1
ATOM 929 O O . LEU A 1 125 ? 2.718 -2.606 16.262 1.00 93.38 125 LEU A O 1
ATOM 933 N N . PHE A 1 126 ? 1.883 -3.559 18.123 1.00 95.75 126 PHE A N 1
ATOM 934 C CA . PHE A 1 126 ? 2.833 -4.670 18.140 1.00 95.75 126 PHE A CA 1
ATOM 935 C C . PHE A 1 126 ? 2.703 -5.541 16.883 1.00 95.75 126 PHE A C 1
ATOM 937 O O . PHE A 1 126 ? 3.688 -5.770 16.176 1.00 95.75 126 PHE A O 1
ATOM 944 N N . SER A 1 127 ? 1.477 -5.954 16.548 1.00 95.00 127 SER A N 1
ATOM 945 C CA . SER A 1 127 ? 1.204 -6.764 15.356 1.00 95.00 127 SER A CA 1
ATOM 946 C C . SER A 1 127 ? 1.544 -6.030 14.052 1.00 95.00 127 SER A C 1
ATOM 948 O O . SER A 1 127 ? 2.151 -6.623 13.157 1.00 95.00 127 SER A O 1
ATOM 950 N N . LEU A 1 128 ? 1.248 -4.726 13.961 1.00 92.94 128 LEU A N 1
ATOM 951 C CA . LEU A 1 128 ? 1.602 -3.890 12.811 1.00 92.94 128 LEU A CA 1
ATOM 952 C C . LEU A 1 128 ? 3.117 -3.811 12.620 1.00 92.94 128 LEU A C 1
ATOM 954 O O . LEU A 1 128 ? 3.600 -3.908 11.493 1.00 92.94 128 LEU A O 1
ATOM 958 N N . THR A 1 129 ? 3.865 -3.652 13.710 1.00 95.50 129 THR A N 1
ATOM 959 C CA . THR A 1 129 ? 5.327 -3.529 13.661 1.00 95.50 129 THR A CA 1
ATOM 960 C C . THR A 1 129 ? 5.979 -4.838 13.217 1.00 95.50 129 THR A C 1
ATOM 962 O O . THR A 1 129 ? 6.849 -4.833 12.341 1.00 95.50 129 THR A O 1
ATOM 965 N N . ILE A 1 130 ? 5.520 -5.975 13.751 1.00 97.25 130 ILE A N 1
ATOM 966 C CA . ILE A 1 130 ? 5.997 -7.302 13.330 1.00 97.25 130 ILE A CA 1
ATOM 967 C C . ILE A 1 130 ? 5.651 -7.555 11.862 1.00 97.25 130 ILE A C 1
ATOM 969 O O . ILE A 1 130 ? 6.523 -7.940 11.082 1.00 97.25 130 ILE A O 1
ATOM 973 N N . GLY A 1 131 ? 4.403 -7.291 11.468 1.00 94.25 131 GLY A N 1
ATOM 974 C CA . GLY A 1 131 ? 3.951 -7.454 10.089 1.00 94.25 131 GLY A CA 1
ATOM 975 C C . GLY A 1 131 ? 4.746 -6.593 9.106 1.00 94.25 131 GLY A C 1
ATOM 976 O O . GLY A 1 131 ? 5.174 -7.091 8.068 1.00 94.25 131 GLY A O 1
ATOM 977 N N . ALA A 1 132 ? 5.012 -5.328 9.448 1.00 93.25 132 ALA A N 1
ATOM 978 C CA . ALA A 1 132 ? 5.836 -4.434 8.637 1.00 93.25 132 ALA A CA 1
ATOM 979 C C . ALA A 1 132 ? 7.279 -4.941 8.510 1.00 93.25 132 ALA A C 1
ATOM 981 O O . ALA A 1 132 ? 7.831 -4.941 7.411 1.00 93.25 132 ALA A O 1
ATOM 982 N N . THR A 1 133 ? 7.866 -5.431 9.605 1.00 95.44 133 THR A N 1
ATOM 983 C CA . THR A 1 133 ? 9.229 -5.982 9.610 1.00 95.44 133 THR A CA 1
ATOM 984 C C . THR A 1 133 ? 9.332 -7.196 8.684 1.00 95.44 133 THR A C 1
ATOM 986 O O . THR A 1 133 ? 10.176 -7.221 7.789 1.00 95.44 133 THR A O 1
ATOM 989 N N . ILE A 1 134 ? 8.430 -8.171 8.835 1.00 95.38 134 ILE A N 1
ATOM 990 C CA . ILE A 1 134 ? 8.387 -9.370 7.982 1.00 95.38 134 ILE A CA 1
ATOM 991 C C . ILE A 1 134 ? 8.117 -8.984 6.522 1.00 95.38 134 ILE A C 1
ATOM 993 O O . ILE A 1 134 ? 8.776 -9.493 5.615 1.00 95.38 134 ILE A O 1
ATOM 997 N N . GLY A 1 135 ? 7.184 -8.057 6.289 1.00 91.56 135 GLY A N 1
ATOM 998 C CA . GLY A 1 135 ? 6.824 -7.584 4.956 1.00 91.56 135 GLY A CA 1
ATOM 999 C C . GLY A 1 135 ? 8.002 -6.953 4.216 1.00 91.56 135 GLY A C 1
ATOM 1000 O O . GLY A 1 135 ? 8.270 -7.322 3.075 1.00 91.56 135 GLY A O 1
ATOM 1001 N N . VAL A 1 136 ? 8.749 -6.058 4.869 1.00 91.94 136 VAL A N 1
ATOM 1002 C CA . VAL A 1 136 ? 9.939 -5.429 4.272 1.00 91.94 136 VAL A CA 1
ATOM 1003 C C . VAL A 1 136 ? 11.008 -6.474 3.952 1.00 91.94 136 VAL A C 1
ATOM 1005 O O . VAL A 1 136 ? 11.552 -6.458 2.848 1.00 91.94 136 VAL A O 1
ATOM 1008 N N . ILE A 1 137 ? 11.268 -7.421 4.861 1.00 94.19 137 ILE A N 1
ATOM 1009 C CA . ILE A 1 137 ? 12.224 -8.513 4.619 1.00 94.19 137 ILE A CA 1
ATOM 1010 C C . ILE A 1 137 ? 11.811 -9.314 3.378 1.00 94.19 137 ILE A C 1
ATOM 1012 O O . ILE A 1 137 ? 12.624 -9.542 2.482 1.00 94.19 137 ILE A O 1
ATOM 1016 N N . PHE A 1 138 ? 10.542 -9.709 3.295 1.00 90.69 138 PHE A N 1
ATOM 1017 C CA . PHE A 1 138 ? 10.024 -10.503 2.185 1.00 90.69 138 PHE A CA 1
ATOM 1018 C C . PHE A 1 138 ? 10.098 -9.756 0.844 1.00 90.69 138 PHE A C 1
ATOM 1020 O O . PHE A 1 138 ? 10.616 -10.298 -0.135 1.00 90.69 138 PHE A O 1
ATOM 1027 N N . VAL A 1 139 ? 9.656 -8.494 0.806 1.00 89.06 139 VAL A N 1
ATOM 1028 C CA . VAL A 1 139 ? 9.688 -7.653 -0.403 1.00 89.06 139 VAL A CA 1
ATOM 1029 C C . VAL A 1 139 ? 11.119 -7.451 -0.895 1.00 89.06 139 VAL A C 1
ATOM 1031 O O . VAL A 1 139 ? 11.373 -7.606 -2.088 1.00 89.06 139 VAL A O 1
ATOM 1034 N N . VAL A 1 140 ? 12.074 -7.175 -0.002 1.00 91.62 140 VAL A N 1
ATOM 1035 C CA . VAL A 1 140 ? 13.486 -7.002 -0.381 1.00 91.62 140 VAL A CA 1
ATOM 1036 C C . VAL A 1 140 ? 14.078 -8.301 -0.928 1.00 91.62 140 VAL A C 1
ATOM 1038 O O . VAL A 1 140 ? 14.833 -8.262 -1.904 1.00 91.62 140 VAL A O 1
ATOM 1041 N N . ARG A 1 141 ? 13.719 -9.459 -0.354 1.00 90.31 141 ARG A N 1
ATOM 1042 C CA . ARG A 1 141 ? 14.182 -10.765 -0.849 1.00 90.31 141 ARG A CA 1
ATOM 1043 C C . ARG A 1 141 ? 13.651 -11.064 -2.247 1.00 90.31 141 ARG A C 1
ATOM 1045 O O . ARG A 1 141 ? 14.438 -11.493 -3.086 1.00 90.31 141 ARG A O 1
ATOM 1052 N N . ILE A 1 142 ? 12.375 -10.792 -2.521 1.00 88.38 142 ILE A N 1
ATOM 1053 C CA . ILE A 1 142 ? 11.799 -10.963 -3.864 1.00 88.38 142 ILE A CA 1
ATOM 1054 C C . ILE A 1 142 ? 12.405 -9.962 -4.839 1.00 88.38 142 ILE A C 1
ATOM 1056 O O . ILE A 1 142 ? 12.912 -10.360 -5.883 1.00 88.38 142 ILE A O 1
ATOM 1060 N N . SER A 1 143 ? 12.411 -8.679 -4.482 1.00 83.56 143 SER A N 1
ATOM 1061 C CA . SER A 1 143 ? 12.896 -7.615 -5.356 1.00 83.56 143 SER A CA 1
ATOM 1062 C C . SER A 1 143 ? 14.357 -7.806 -5.757 1.00 83.56 143 SER A C 1
ATOM 1064 O O . SER A 1 143 ? 14.718 -7.476 -6.884 1.00 83.56 143 SER A O 1
ATOM 1066 N N . SER A 1 144 ? 15.193 -8.316 -4.849 1.00 86.62 144 SER A N 1
ATOM 1067 C CA . SER A 1 144 ? 16.618 -8.533 -5.120 1.00 86.62 144 SER A CA 1
ATOM 1068 C C . SER A 1 144 ? 16.891 -9.786 -5.957 1.00 86.62 144 SER A C 1
ATOM 1070 O O . SER A 1 144 ? 17.876 -9.806 -6.688 1.00 86.62 144 SER A O 1
ATOM 1072 N N . ASN A 1 145 ? 16.052 -10.826 -5.857 1.00 87.38 145 ASN A N 1
ATOM 1073 C CA . ASN A 1 145 ? 16.239 -12.078 -6.601 1.00 87.38 145 ASN A CA 1
ATOM 1074 C C . ASN A 1 145 ? 15.509 -12.082 -7.955 1.00 87.38 145 ASN A C 1
ATOM 1076 O O . ASN A 1 145 ? 16.101 -12.482 -8.949 1.00 87.38 145 ASN A O 1
ATOM 1080 N N . GLN A 1 146 ? 14.239 -11.664 -7.977 1.00 80.75 146 GLN A N 1
ATOM 1081 C CA . GLN A 1 146 ? 13.313 -11.836 -9.107 1.00 80.75 146 GLN A CA 1
ATOM 1082 C C . GLN A 1 146 ? 12.913 -10.520 -9.788 1.00 80.75 146 GLN A C 1
ATOM 1084 O O . GLN A 1 146 ? 12.333 -10.561 -10.864 1.00 80.75 146 GLN A O 1
ATOM 1089 N N . GLY A 1 147 ? 13.220 -9.366 -9.185 1.00 81.06 147 GLY A N 1
ATOM 1090 C CA . GLY A 1 147 ? 12.859 -8.052 -9.723 1.00 81.06 147 GLY A CA 1
ATOM 1091 C C . GLY A 1 147 ? 11.627 -7.413 -9.072 1.00 81.06 147 GLY A C 1
ATOM 1092 O O . GLY A 1 147 ? 10.903 -8.012 -8.274 1.00 81.06 147 GLY A O 1
ATOM 1093 N N . TRP A 1 148 ? 11.430 -6.127 -9.374 1.00 81.38 148 TRP A N 1
ATOM 1094 C CA . TRP A 1 148 ? 10.360 -5.294 -8.807 1.00 81.38 148 TRP A CA 1
ATOM 1095 C C . TRP A 1 148 ? 8.973 -5.611 -9.384 1.00 81.38 148 TRP A C 1
ATOM 1097 O O . TRP A 1 148 ? 7.966 -5.415 -8.710 1.00 81.38 148 TRP A O 1
ATOM 1107 N N . ASP A 1 149 ? 8.920 -6.133 -10.604 1.00 78.94 149 ASP A N 1
ATOM 1108 C CA . ASP A 1 149 ? 7.716 -6.614 -11.285 1.00 78.94 149 ASP A CA 1
ATOM 1109 C C . ASP A 1 149 ? 7.038 -7.748 -10.504 1.00 78.94 149 ASP A C 1
ATOM 1111 O O . ASP A 1 149 ? 5.840 -7.675 -10.223 1.00 78.94 149 ASP A O 1
ATOM 1115 N N . TRP A 1 150 ? 7.811 -8.736 -10.045 1.00 81.19 150 TRP A N 1
ATOM 1116 C CA . TRP A 1 150 ? 7.303 -9.802 -9.179 1.00 81.19 150 TRP A CA 1
ATOM 1117 C C . TRP A 1 150 ? 6.850 -9.282 -7.815 1.00 81.19 150 TRP A C 1
ATOM 1119 O O . TRP A 1 150 ? 5.809 -9.703 -7.309 1.00 81.19 150 TRP A O 1
ATOM 1129 N N . ALA A 1 151 ? 7.598 -8.346 -7.224 1.00 83.12 151 ALA A N 1
ATOM 1130 C CA . ALA A 1 151 ? 7.250 -7.773 -5.927 1.00 83.12 151 ALA A CA 1
ATOM 1131 C C . ALA A 1 151 ? 5.895 -7.042 -5.971 1.00 83.12 151 ALA A C 1
ATOM 1133 O O . ALA A 1 151 ? 5.041 -7.283 -5.115 1.00 83.12 151 ALA A O 1
ATOM 1134 N N . PHE A 1 152 ? 5.659 -6.204 -6.986 1.00 84.06 152 PHE A N 1
ATOM 1135 C CA . PHE A 1 152 ? 4.374 -5.519 -7.154 1.00 84.06 152 PHE A CA 1
ATOM 1136 C C . PHE A 1 152 ? 3.258 -6.464 -7.619 1.00 84.06 152 PHE A C 1
ATOM 1138 O O . PHE A 1 152 ? 2.136 -6.368 -7.118 1.00 84.06 152 PHE A O 1
ATOM 1145 N N . GLY A 1 153 ? 3.565 -7.437 -8.481 1.00 82.19 153 GLY A N 1
ATOM 1146 C CA . GLY A 1 153 ? 2.607 -8.446 -8.936 1.00 82.19 153 GLY A CA 1
ATOM 1147 C C . GLY A 1 153 ? 2.035 -9.288 -7.792 1.00 82.19 153 GLY A C 1
ATOM 1148 O O . GLY A 1 153 ? 0.825 -9.511 -7.739 1.00 82.19 153 GLY A O 1
ATOM 1149 N N . VAL A 1 154 ? 2.867 -9.684 -6.820 1.00 83.88 154 VAL A N 1
ATOM 1150 C CA . VAL A 1 154 ? 2.412 -10.394 -5.610 1.00 83.88 154 VAL A CA 1
ATOM 1151 C C . VAL A 1 154 ? 1.465 -9.527 -4.776 1.00 83.88 154 VAL A C 1
ATOM 1153 O O . VAL A 1 154 ? 0.466 -10.038 -4.270 1.00 83.88 154 VAL A O 1
ATOM 1156 N N . ILE A 1 155 ? 1.729 -8.222 -4.665 1.00 84.69 155 ILE A N 1
ATOM 1157 C CA . ILE A 1 155 ? 0.861 -7.287 -3.931 1.00 84.69 155 ILE A CA 1
ATOM 1158 C C . ILE A 1 155 ? -0.505 -7.171 -4.619 1.00 84.69 155 ILE A C 1
ATOM 1160 O O . ILE A 1 155 ? -1.536 -7.325 -3.962 1.00 84.69 155 ILE A O 1
ATOM 1164 N N . VAL A 1 156 ? -0.532 -6.979 -5.942 1.00 83.50 156 VAL A N 1
ATOM 1165 C CA . VAL A 1 156 ? -1.784 -6.934 -6.719 1.00 83.50 156 VAL A CA 1
ATOM 1166 C C . VAL A 1 156 ? -2.546 -8.255 -6.596 1.00 83.50 156 VAL A C 1
ATOM 1168 O O . VAL A 1 156 ? -3.755 -8.252 -6.354 1.00 83.50 156 VAL A O 1
ATOM 1171 N N . ALA A 1 157 ? -1.854 -9.392 -6.709 1.00 82.50 157 ALA A N 1
ATOM 1172 C CA . ALA A 1 157 ? -2.462 -10.713 -6.591 1.00 82.50 157 ALA A CA 1
ATOM 1173 C C . ALA A 1 157 ? -3.059 -10.950 -5.198 1.00 82.50 157 ALA A C 1
ATOM 1175 O O . ALA A 1 157 ? -4.182 -11.442 -5.103 1.00 82.50 157 ALA A O 1
ATOM 1176 N N . ALA A 1 158 ? -2.358 -10.567 -4.128 1.00 79.88 158 ALA A N 1
ATOM 1177 C CA . ALA A 1 158 ? -2.835 -10.715 -2.754 1.00 79.88 158 ALA A CA 1
ATOM 1178 C C . ALA A 1 158 ? -4.135 -9.938 -2.506 1.00 79.88 158 ALA A C 1
ATOM 1180 O O . ALA A 1 158 ? -5.043 -10.449 -1.849 1.00 79.88 158 ALA A O 1
ATOM 1181 N N . ILE A 1 159 ? -4.254 -8.730 -3.062 1.00 73.31 159 ILE A N 1
ATOM 1182 C CA . ILE A 1 159 ? -5.450 -7.904 -2.877 1.00 73.31 159 ILE A CA 1
ATOM 1183 C C . ILE A 1 159 ? -6.590 -8.371 -3.802 1.00 73.31 159 ILE A C 1
ATOM 1185 O O . ILE A 1 159 ? -7.744 -8.433 -3.374 1.00 73.31 159 ILE A O 1
ATOM 1189 N N . ARG A 1 160 ? -6.278 -8.784 -5.039 1.00 67.12 160 ARG A N 1
ATOM 1190 C CA . ARG A 1 160 ? -7.259 -9.315 -6.006 1.00 67.12 160 ARG A CA 1
ATOM 1191 C C . ARG A 1 160 ? -7.803 -10.695 -5.608 1.00 67.12 160 ARG A C 1
ATOM 1193 O O . ARG A 1 160 ? -8.941 -11.017 -5.944 1.00 67.12 160 ARG A O 1
ATOM 1200 N N . LYS A 1 161 ? -7.046 -11.494 -4.841 1.00 53.78 161 LYS A N 1
ATOM 1201 C CA . LYS A 1 161 ? -7.449 -12.850 -4.421 1.00 53.78 161 LYS A CA 1
ATOM 1202 C C . LYS A 1 161 ? -8.643 -12.917 -3.464 1.00 53.78 161 LYS A C 1
ATOM 1204 O O . LYS A 1 161 ? -9.118 -14.019 -3.214 1.00 53.78 161 LYS A O 1
ATOM 1209 N N . ARG A 1 162 ? -9.173 -11.795 -2.956 1.00 53.69 162 ARG A N 1
ATOM 1210 C CA . ARG A 1 162 ? -10.437 -11.809 -2.187 1.00 53.69 162 ARG A CA 1
ATOM 1211 C C . ARG A 1 162 ? -11.681 -12.102 -3.033 1.00 53.69 162 ARG A C 1
ATOM 1213 O O . ARG A 1 162 ? -12.748 -12.295 -2.465 1.00 53.69 162 ARG A O 1
ATOM 1220 N N . HIS A 1 163 ? -11.551 -12.165 -4.358 1.00 53.06 163 HIS A N 1
ATOM 1221 C CA . HIS A 1 163 ? -12.650 -12.499 -5.262 1.00 53.06 163 HIS A CA 1
ATOM 1222 C C . HIS A 1 163 ? -12.260 -13.568 -6.293 1.00 53.06 163 HIS A C 1
ATOM 1224 O O . HIS A 1 163 ? -12.676 -13.496 -7.447 1.00 53.06 163 HIS A O 1
ATOM 1230 N N . LEU A 1 164 ? -11.423 -14.542 -5.906 1.00 43.91 164 LEU A N 1
ATOM 1231 C CA . LEU A 1 164 ? -11.243 -15.736 -6.730 1.00 43.91 164 LEU A CA 1
ATOM 1232 C C . LEU A 1 164 ? -12.232 -16.824 -6.289 1.00 43.91 164 LEU A C 1
ATOM 1234 O O . LEU A 1 164 ? -12.122 -17.290 -5.152 1.00 43.91 164 LEU A O 1
ATOM 1238 N N . PRO A 1 165 ? -13.154 -17.270 -7.164 1.00 41.88 165 PR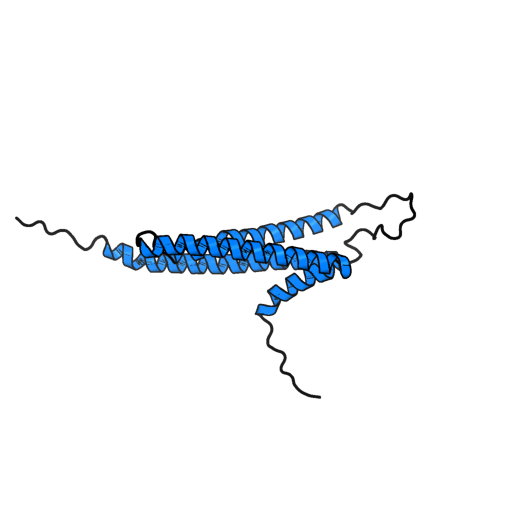O A N 1
ATOM 1239 C CA . PRO A 1 165 ? -13.710 -18.605 -7.028 1.00 41.88 165 PRO A CA 1
ATOM 1240 C C . PRO A 1 165 ? -12.543 -19.598 -7.045 1.00 41.88 165 PRO A C 1
ATOM 1242 O O . PRO A 1 165 ? -11.598 -19.461 -7.826 1.00 41.88 165 PRO A O 1
ATOM 1245 N N . ILE A 1 166 ? -12.579 -20.554 -6.122 1.00 44.53 166 ILE A N 1
ATOM 1246 C CA . ILE A 1 166 ? -11.675 -21.701 -6.115 1.00 44.53 166 ILE A CA 1
ATOM 1247 C C . ILE A 1 166 ? -11.859 -22.385 -7.477 1.00 44.53 166 ILE A C 1
ATOM 1249 O O . ILE A 1 166 ? -12.996 -22.738 -7.785 1.00 44.53 166 ILE A O 1
ATOM 1253 N N . PRO A 1 167 ? -10.818 -22.543 -8.317 1.00 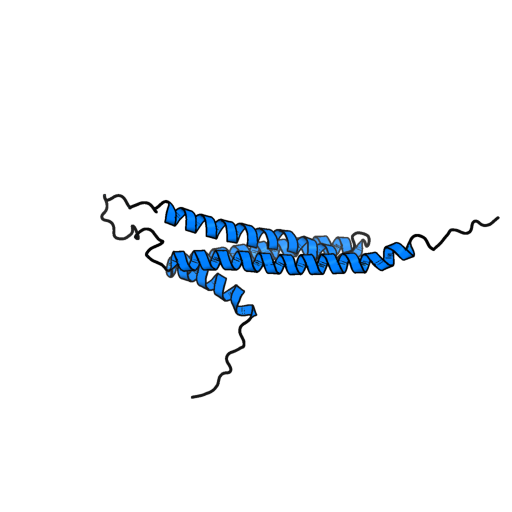41.00 167 PRO A N 1
ATOM 1254 C CA . PRO A 1 167 ? -10.944 -23.437 -9.451 1.00 41.00 167 PRO A CA 1
ATOM 1255 C C . PRO A 1 167 ? -11.134 -24.837 -8.872 1.00 41.00 167 PRO A C 1
ATOM 1257 O O . PRO A 1 167 ? -10.247 -25.368 -8.199 1.00 41.00 167 PRO A O 1
ATOM 1260 N N . GLU A 1 168 ? -12.338 -25.370 -9.063 1.00 38.00 168 GLU A N 1
ATOM 1261 C CA . GLU A 1 168 ? -12.636 -26.783 -8.903 1.00 38.00 168 GLU A CA 1
ATOM 1262 C C . GLU A 1 168 ? -11.542 -27.580 -9.607 1.00 38.00 168 GLU A C 1
ATOM 1264 O O . GLU A 1 168 ? -11.295 -27.423 -10.804 1.00 38.00 168 GLU A O 1
ATOM 1269 N N . LEU A 1 169 ? -10.860 -28.411 -8.821 1.00 56.47 169 LEU A N 1
ATOM 1270 C CA . LEU A 1 169 ? -10.088 -29.524 -9.331 1.00 56.47 169 LEU A CA 1
ATOM 1271 C C . LEU A 1 169 ? -11.088 -30.391 -10.110 1.00 56.47 169 LEU A C 1
ATOM 1273 O O . LEU A 1 169 ? -11.934 -31.044 -9.504 1.00 56.47 169 LEU A O 1
ATOM 1277 N N . THR A 1 170 ? -11.051 -30.323 -11.436 1.00 42.22 170 THR A N 1
ATOM 1278 C CA . THR A 1 170 ? -11.703 -31.311 -12.294 1.00 42.22 170 THR A CA 1
ATOM 1279 C C . THR A 1 170 ? -10.617 -31.965 -13.122 1.00 42.22 170 THR A C 1
ATOM 1281 O O . THR A 1 170 ? -9.822 -31.297 -13.782 1.00 42.22 170 THR A O 1
ATOM 1284 N N . ASP A 1 171 ? -10.548 -33.273 -12.921 1.00 43.97 171 ASP A N 1
ATOM 1285 C CA . ASP A 1 171 ? -9.631 -34.237 -13.495 1.00 43.97 171 ASP A CA 1
ATOM 1286 C C . ASP A 1 171 ? -9.633 -34.226 -15.033 1.00 43.97 171 ASP A C 1
ATOM 1288 O O . ASP A 1 171 ? -10.699 -34.274 -15.647 1.00 43.97 171 ASP A O 1
ATOM 1292 N N . GLU A 1 172 ? -8.436 -34.266 -15.622 1.00 37.16 172 GLU A N 1
ATOM 1293 C CA . GLU A 1 172 ? -8.093 -35.125 -16.769 1.00 37.16 172 GLU A CA 1
ATOM 1294 C C . GLU A 1 172 ? -6.665 -35.662 -16.595 1.00 37.16 172 GLU A C 1
ATOM 1296 O O . GLU A 1 172 ? -5.771 -34.870 -16.209 1.00 37.16 172 GLU A O 1
#

Secondary structure (DSSP, 8-state):
-------SSSHHHHHHHHHHHHHHHHHHHHHHHHHHHHHHHHHHHHHHHHH-TTSSPPPGGGS-TTPPPPPPPHHHHHHHHHHHHHHHHHHHHHHHHHHHHHHTTS-TTSHHHHHHHHHHHHHHHHHHHHHHHHHHHHHHHHHHHT-HHHHHHHHHHHHHGGGPPP------

Foldseek 3Di:
DDDDDDPPPPPVVVVCVVVVVVVVVVVLVVQLVVLLVLLLVLLVLVLVCFPDPVLDFDDPPPPPVPDDGDDGDPNSVVSNVVSVVSNCRSVVSNVVSVLVVVLVVFDPPDPVRVVVNVVVVVVVVVVVVVCVVVLVVVLCVCCVPPRPSVSSVVVSCVSVVVPDDDPPPDDD

InterPro domains:
  IPR000109 Proton-dependent oligopeptide transporter family [PF00854] (36-155)
  IPR036259 MFS transporter superfamily [G3DSA:1.20.1250.20] (38-159)
  IPR036259 MFS transporter superfamily [SSF103473] (76-157)

Organism: NCBI:txid261450

Radius of gyration: 25.22 Å; chains: 1; bounding box: 78×55×69 Å

pLDDT: mean 77.88, std 16.54, range [35.75, 97.25]